Protein AF-A0A645F2K1-F1 (afdb_monomer_lite)

Secondary structure (DSSP, 8-state):
----EE--B--HHHHHHHHHHHHT--TT-----B--EES--SPPPPPP---HHHH-----

Radius of gyration: 18.43 Å; chains: 1; bounding box: 26×44×42 Å

Sequence (60 aa):
MEGFGVSLQHYNEIIEEQVKNQWNIESNWKLIAQMPFGKPTAEPDEKQYIPIEQRVRVFK

pLDDT: mean 93.68, std 7.1, range [50.03, 97.56]

InterPro domains:
  IPR000415 Nitroreductase-like [G3DSA:3.40.109.10] (1-60)
  IPR000415 Nitroreductase-like [SSF55469] (2-59)
  IPR033877 Nitroreductase Frm2/Hbn1-like [PTHR43035] (2-60)

Organism: NCBI:txid1076179

Structure (mmCIF, N/CA/C/O backbone):
data_AF-A0A645F2K1-F1
#
_entry.id   AF-A0A645F2K1-F1
#
loop_
_atom_site.group_PDB
_atom_site.id
_atom_site.type_symbol
_atom_site.label_atom_id
_atom_site.label_alt_id
_atom_site.label_comp_id
_atom_site.label_asym_id
_atom_site.label_entity_id
_atom_site.label_seq_id
_atom_site.pdbx_PDB_ins_code
_atom_site.Cartn_x
_atom_site.Cartn_y
_atom_site.Cartn_z
_atom_site.occupancy
_atom_site.B_iso_or_equiv
_atom_site.auth_seq_id
_atom_site.auth_comp_id
_atom_site.auth_asym_id
_atom_site.auth_atom_id
_atom_site.pdbx_PDB_model_num
ATOM 1 N N . MET A 1 1 ? -9.961 17.078 -15.657 1.00 50.03 1 MET A N 1
ATOM 2 C CA . MET A 1 1 ? -9.213 15.988 -16.316 1.00 50.03 1 MET A CA 1
ATOM 3 C C . MET A 1 1 ? -8.29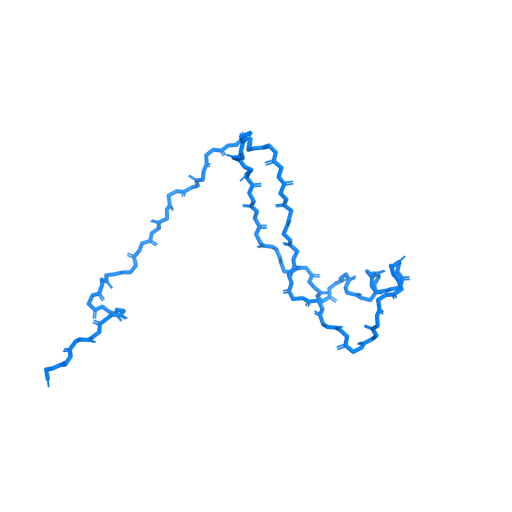3 15.389 -15.278 1.00 50.03 1 MET A C 1
ATOM 5 O O . MET A 1 1 ? -7.512 16.129 -14.692 1.00 50.03 1 MET A O 1
ATOM 9 N N . GLU A 1 2 ? -8.490 14.112 -14.970 1.00 73.06 2 GLU A N 1
ATOM 10 C CA . GLU A 1 2 ? -7.748 13.389 -13.934 1.00 73.06 2 GLU A CA 1
ATOM 11 C C . GLU A 1 2 ? -6.356 12.986 -14.436 1.00 73.06 2 GLU A C 1
ATOM 13 O O . GLU A 1 2 ? -6.167 12.707 -15.618 1.00 73.06 2 GLU A O 1
ATOM 18 N N . GLY A 1 3 ? -5.391 12.995 -13.516 1.00 87.62 3 GLY A N 1
ATOM 19 C CA . GLY A 1 3 ? -3.969 12.732 -13.747 1.00 87.62 3 GLY A CA 1
ATOM 20 C C . GLY A 1 3 ? -3.200 12.825 -12.431 1.00 87.62 3 GLY A C 1
ATOM 21 O O . GLY A 1 3 ? -2.163 13.472 -12.369 1.00 87.62 3 GLY A O 1
ATOM 22 N N . PHE A 1 4 ? -3.777 12.300 -11.346 1.00 93.75 4 PHE A N 1
ATOM 23 C CA . PHE A 1 4 ? -3.177 12.386 -10.018 1.00 93.75 4 PHE A CA 1
ATOM 24 C C . PHE A 1 4 ? -2.038 11.380 -9.862 1.00 93.75 4 PHE A C 1
ATOM 26 O O . PHE A 1 4 ? -2.157 10.221 -10.253 1.00 93.75 4 PHE A O 1
ATOM 33 N N . GLY A 1 5 ? -0.952 11.835 -9.244 1.00 94.75 5 GLY A N 1
ATOM 34 C CA . GLY A 1 5 ? 0.107 10.973 -8.745 1.00 94.75 5 GLY A CA 1
ATOM 35 C C . GLY A 1 5 ? -0.346 10.356 -7.430 1.00 94.75 5 GLY A C 1
ATOM 36 O O . GLY A 1 5 ? -1.019 11.015 -6.633 1.00 94.75 5 GLY A O 1
ATOM 37 N N . VAL A 1 6 ? 0.003 9.090 -7.217 1.00 95.69 6 VAL A N 1
ATOM 38 C CA . VAL A 1 6 ? -0.437 8.307 -6.060 1.00 95.69 6 VAL A CA 1
ATOM 39 C C . VAL A 1 6 ? 0.697 7.404 -5.594 1.00 95.69 6 VAL A C 1
ATOM 41 O O . VAL A 1 6 ? 1.474 6.905 -6.405 1.00 95.69 6 VAL A O 1
ATOM 44 N N . SER A 1 7 ? 0.756 7.142 -4.291 1.00 95.56 7 SER A N 1
ATOM 45 C CA . SER A 1 7 ? 1.522 6.021 -3.741 1.00 95.56 7 SER A CA 1
ATOM 46 C C . SER A 1 7 ? 0.680 5.252 -2.725 1.00 95.56 7 SER A C 1
ATOM 48 O O . SER A 1 7 ? -0.282 5.794 -2.185 1.00 95.56 7 SER A O 1
ATOM 50 N N . LEU A 1 8 ? 1.018 3.985 -2.479 1.00 96.94 8 LEU A N 1
ATOM 51 C CA . LEU A 1 8 ? 0.359 3.154 -1.473 1.00 96.94 8 LEU A CA 1
ATOM 52 C C . LEU A 1 8 ? 1.331 2.894 -0.322 1.00 96.94 8 LEU A C 1
ATOM 54 O O . LEU A 1 8 ? 2.368 2.265 -0.520 1.00 96.94 8 LEU A O 1
ATOM 58 N N . GLN A 1 9 ? 0.991 3.385 0.864 1.00 97.00 9 GLN A N 1
ATOM 59 C CA . GLN A 1 9 ? 1.808 3.304 2.073 1.00 97.00 9 GLN A CA 1
ATOM 60 C C . GLN A 1 9 ? 1.167 2.359 3.098 1.00 97.00 9 GLN A C 1
ATOM 62 O O . GLN A 1 9 ? -0.050 2.172 3.098 1.00 97.00 9 GLN A O 1
ATOM 67 N N . HIS A 1 10 ? 1.986 1.772 3.973 1.00 96.12 10 HIS A N 1
ATOM 68 C CA . HIS A 1 10 ? 1.551 0.807 4.989 1.00 96.12 10 HIS A CA 1
ATOM 69 C C . HIS A 1 10 ? 2.083 1.188 6.384 1.00 96.12 10 HIS A C 1
ATOM 71 O O . HIS A 1 10 ? 2.832 0.438 7.000 1.00 96.12 10 HIS A O 1
ATOM 77 N N . TYR A 1 11 ? 1.703 2.360 6.901 1.00 94.25 11 TYR A N 1
ATOM 78 C CA . TYR A 1 11 ? 2.056 2.826 8.258 1.00 94.25 11 TYR A CA 1
ATOM 79 C C . TYR A 1 11 ? 1.166 2.250 9.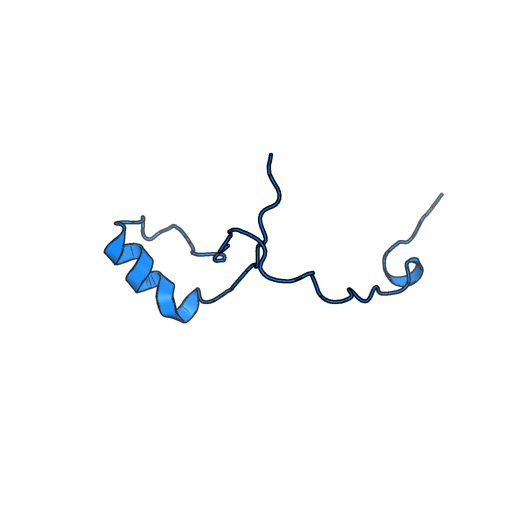372 1.00 94.25 11 TYR A C 1
ATOM 81 O O . TYR A 1 11 ? 1.195 2.724 10.507 1.00 94.25 11 TYR A O 1
ATOM 89 N N . ASN A 1 12 ? 0.342 1.253 9.050 1.00 87.69 12 ASN A N 1
ATOM 90 C CA . ASN A 1 12 ? -0.853 0.893 9.808 1.00 87.69 12 ASN A CA 1
ATOM 91 C C . ASN A 1 12 ? -0.558 0.616 11.285 1.00 87.69 12 ASN A C 1
ATOM 93 O O . ASN A 1 12 ? -1.206 1.200 12.143 1.00 87.69 12 ASN A O 1
ATOM 97 N N . GLU A 1 13 ? 0.455 -0.201 11.577 1.00 82.56 13 GLU A N 1
ATOM 98 C CA . GLU A 1 13 ? 0.779 -0.640 12.943 1.00 82.56 13 GLU A CA 1
ATOM 99 C C . GLU A 1 13 ? 1.124 0.518 13.889 1.00 82.56 13 GLU A C 1
ATOM 101 O O . GLU A 1 13 ? 0.927 0.409 15.095 1.00 82.56 13 GLU A O 1
ATOM 106 N N . ILE A 1 14 ? 1.613 1.635 13.348 1.00 91.75 14 ILE A N 1
ATOM 107 C CA . ILE A 1 14 ? 2.085 2.775 14.138 1.00 91.75 14 ILE A CA 1
ATOM 108 C C . ILE A 1 14 ? 0.966 3.806 14.343 1.00 91.75 14 ILE A C 1
ATOM 110 O O . ILE A 1 14 ? 0.941 4.487 15.367 1.00 91.75 14 ILE A O 1
ATOM 114 N N . ILE A 1 15 ? 0.038 3.937 13.385 1.00 94.56 15 ILE A N 1
ATOM 115 C CA . ILE A 1 15 ? -0.952 5.030 13.371 1.00 94.56 15 ILE A CA 1
ATOM 116 C C . ILE A 1 15 ? -2.398 4.575 13.588 1.00 94.56 15 ILE A C 1
ATOM 118 O O . ILE A 1 15 ? -3.260 5.420 13.807 1.00 94.56 15 ILE A O 1
ATOM 122 N N . GLU A 1 16 ? -2.700 3.277 13.509 1.00 94.88 16 GLU A N 1
ATOM 123 C CA . GLU A 1 16 ? -4.079 2.773 13.477 1.00 94.88 16 GLU A CA 1
ATOM 124 C C . GLU A 1 16 ? -4.903 3.193 14.697 1.00 94.88 16 GLU A C 1
ATOM 126 O O . GLU A 1 16 ? -6.025 3.667 14.528 1.00 94.88 16 GLU A O 1
ATOM 131 N N . GLU A 1 17 ? -4.356 3.081 15.909 1.00 94.38 17 GLU A N 1
ATOM 132 C CA . GLU A 1 17 ? -5.065 3.485 17.128 1.00 94.38 17 GLU A CA 1
ATOM 133 C C . GLU A 1 17 ? -5.362 4.992 17.132 1.00 94.38 17 GLU A C 1
ATOM 135 O O . GLU A 1 17 ? -6.487 5.414 17.397 1.00 94.38 17 GLU A O 1
ATOM 140 N N . GLN A 1 18 ? -4.374 5.811 16.763 1.00 95.88 18 GLN A N 1
ATOM 141 C CA . GLN A 1 18 ? -4.521 7.267 16.704 1.00 95.88 18 GLN A CA 1
ATOM 142 C C . GLN A 1 18 ? -5.556 7.682 15.657 1.00 95.88 18 GLN A C 1
ATOM 144 O O . GLN A 1 18 ? -6.409 8.520 15.934 1.00 95.88 18 GLN A O 1
ATOM 149 N N . VAL A 1 19 ? -5.519 7.060 14.475 1.00 96.31 19 VAL A N 1
ATOM 150 C CA . VAL A 1 19 ? -6.488 7.267 13.391 1.00 96.31 19 VAL A CA 1
ATOM 151 C C . VAL A 1 19 ? -7.894 6.888 13.867 1.00 96.31 19 VAL A C 1
ATOM 153 O O . VAL A 1 19 ? -8.832 7.676 13.742 1.00 96.31 19 VAL A O 1
ATOM 156 N N . LYS A 1 20 ? -8.053 5.709 14.474 1.00 96.19 20 LYS A N 1
ATOM 157 C CA . LYS A 1 20 ? -9.354 5.255 14.977 1.00 96.19 20 LYS A CA 1
ATOM 158 C C . LYS A 1 20 ? -9.937 6.206 16.012 1.00 96.19 20 LYS A C 1
ATOM 160 O O . LYS A 1 20 ? -11.096 6.591 15.881 1.00 96.19 20 LYS A O 1
ATOM 165 N N . ASN A 1 21 ? -9.125 6.635 16.974 1.00 96.62 21 ASN A N 1
ATOM 166 C CA . ASN A 1 21 ? -9.544 7.556 18.027 1.00 96.62 21 ASN A CA 1
ATOM 167 C C . ASN A 1 21 ? -9.877 8.950 17.472 1.00 96.62 21 ASN A C 1
ATOM 169 O O . ASN A 1 21 ? -10.895 9.530 17.837 1.00 96.62 21 ASN A O 1
ATOM 173 N N . GLN A 1 22 ? -9.053 9.479 16.564 1.00 97.56 22 GLN A N 1
ATOM 174 C CA . GLN A 1 22 ? -9.222 10.824 16.005 1.00 97.56 22 GLN A CA 1
ATOM 175 C C . GLN A 1 22 ? -10.498 10.962 15.167 1.00 97.56 22 GLN A C 1
ATOM 177 O O . GLN A 1 22 ? -11.138 12.015 15.182 1.00 97.56 22 GLN A O 1
ATOM 182 N N . TRP A 1 23 ? -10.850 9.917 14.416 1.00 97.56 23 TRP A N 1
ATOM 183 C CA . TRP A 1 23 ? -11.985 9.932 13.489 1.00 97.56 23 TRP A CA 1
ATOM 184 C C . TRP A 1 23 ? -13.172 9.079 13.948 1.00 97.56 23 TRP A C 1
ATOM 186 O O . TRP A 1 23 ? -14.123 8.923 13.187 1.00 97.56 23 TRP A O 1
ATOM 196 N N . ASN A 1 24 ? -13.155 8.574 15.186 1.00 97.31 24 ASN A N 1
ATOM 197 C CA . ASN A 1 24 ? -14.199 7.718 15.760 1.00 97.31 24 ASN A CA 1
ATOM 198 C C . ASN A 1 24 ? -14.542 6.506 14.871 1.00 97.31 24 ASN A C 1
ATOM 200 O O . ASN A 1 24 ? -15.711 6.192 14.647 1.00 97.31 24 ASN A O 1
ATOM 204 N N . ILE A 1 25 ? -13.518 5.843 14.331 1.00 97.00 25 ILE A N 1
ATOM 205 C CA . ILE A 1 25 ? -13.688 4.652 13.488 1.00 97.00 25 ILE A CA 1
ATOM 206 C C . ILE A 1 25 ? -13.964 3.443 14.386 1.00 97.00 25 ILE A C 1
ATOM 208 O O . ILE A 1 25 ? -13.335 3.275 15.432 1.00 97.00 25 ILE A O 1
ATOM 212 N N . GLU A 1 26 ? -14.882 2.576 13.960 1.00 97.12 26 GLU A N 1
ATOM 213 C CA . GLU A 1 26 ? -15.229 1.361 14.696 1.00 97.12 26 GLU A CA 1
ATOM 214 C C . GLU A 1 26 ? -14.007 0.444 14.906 1.00 97.12 26 GLU A C 1
ATOM 216 O O . GLU A 1 26 ? -13.160 0.257 14.027 1.00 97.12 26 GLU A O 1
ATOM 221 N N . SER A 1 27 ? -13.912 -0.170 16.087 1.00 92.50 27 SER A N 1
ATOM 222 C CA . SER A 1 27 ? -12.732 -0.945 16.493 1.00 92.50 27 SER A CA 1
ATOM 223 C C . SER A 1 27 ? -12.509 -2.220 15.673 1.00 92.50 27 SER A C 1
ATOM 225 O O . SER A 1 27 ? -11.367 -2.665 15.536 1.00 92.50 27 SER A O 1
ATOM 227 N N . ASN A 1 28 ? -13.575 -2.782 15.100 1.00 95.44 28 ASN A N 1
ATOM 228 C CA . ASN A 1 28 ? -13.565 -3.948 14.212 1.00 95.44 28 ASN A CA 1
ATOM 229 C C . ASN A 1 28 ? -13.005 -3.645 12.812 1.00 95.44 28 ASN A C 1
ATOM 231 O O . ASN A 1 28 ? -12.699 -4.583 12.075 1.00 95.44 28 ASN A O 1
ATOM 235 N N . TRP A 1 29 ? -12.863 -2.376 12.425 1.00 96.44 29 TRP A N 1
ATOM 236 C CA . TRP A 1 29 ? -12.264 -2.025 11.140 1.00 96.44 29 TRP A CA 1
ATOM 237 C C . TRP A 1 29 ? -10.751 -2.147 11.237 1.00 96.44 29 TRP A C 1
ATOM 239 O O . TRP A 1 29 ? -10.155 -1.727 12.223 1.00 96.44 29 TRP A O 1
ATOM 249 N N . LYS A 1 30 ? -10.110 -2.700 10.210 1.00 94.69 30 LYS A N 1
ATOM 250 C CA . LYS A 1 30 ? -8.651 -2.801 10.136 1.00 94.69 30 LYS A CA 1
ATOM 251 C C . LYS A 1 30 ? -8.125 -1.773 9.145 1.00 94.69 30 LYS A C 1
ATOM 253 O O . LYS A 1 30 ? -8.573 -1.746 7.999 1.00 94.69 30 LYS A O 1
ATOM 258 N N . LEU A 1 31 ? -7.157 -0.958 9.556 1.00 96.00 31 LEU A N 1
ATOM 259 C CA . LEU A 1 31 ? -6.446 -0.088 8.621 1.00 96.00 31 LEU A CA 1
ATOM 260 C C . LEU A 1 31 ? -5.573 -0.974 7.716 1.00 96.00 31 LEU A C 1
ATOM 262 O O . LEU A 1 31 ? -4.761 -1.745 8.222 1.00 96.00 31 LEU A O 1
ATOM 266 N N . ILE A 1 32 ? -5.774 -0.917 6.390 1.00 95.94 32 ILE A N 1
ATOM 267 C CA . ILE A 1 32 ? -5.073 -1.782 5.413 1.00 95.94 32 ILE A CA 1
ATOM 268 C C . ILE A 1 32 ? -3.926 -1.060 4.708 1.00 95.94 32 ILE A C 1
ATOM 270 O O . ILE A 1 32 ? -2.868 -1.655 4.519 1.00 95.94 32 ILE A O 1
ATOM 274 N N . ALA A 1 33 ? -4.107 0.207 4.354 1.00 97.00 33 ALA A N 1
ATOM 275 C CA . ALA A 1 33 ? -3.084 1.033 3.729 1.00 97.00 33 ALA A CA 1
ATOM 276 C C . ALA A 1 33 ? -3.512 2.506 3.770 1.00 97.00 33 ALA A C 1
ATOM 278 O O . ALA A 1 33 ? -4.656 2.824 4.105 1.00 97.00 33 ALA A O 1
ATOM 279 N N . GLN A 1 34 ? -2.605 3.402 3.390 1.00 97.38 34 GLN A N 1
ATOM 280 C CA . GLN A 1 34 ? -2.877 4.818 3.159 1.00 97.38 34 GLN A CA 1
ATOM 281 C C . GLN A 1 34 ? -2.517 5.151 1.713 1.00 97.38 34 GLN A C 1
ATOM 283 O O . GLN A 1 34 ? -1.437 4.798 1.242 1.00 97.38 34 GLN A O 1
ATOM 288 N N . MET A 1 35 ? -3.415 5.835 1.007 1.00 97.19 35 MET A N 1
ATOM 289 C CA . MET A 1 35 ? -3.233 6.199 -0.398 1.00 97.19 35 MET A CA 1
ATOM 290 C C . MET A 1 35 ? -3.190 7.727 -0.545 1.00 97.19 35 MET A C 1
ATOM 292 O O . MET A 1 35 ? -4.207 8.335 -0.882 1.00 97.19 35 MET A O 1
ATOM 296 N N . PRO A 1 36 ? -2.054 8.385 -0.243 1.00 96.06 36 PRO A N 1
ATOM 297 C CA . PRO A 1 36 ? -1.889 9.799 -0.550 1.00 96.06 36 PRO A CA 1
ATOM 298 C C . PRO A 1 36 ? -1.898 10.014 -2.069 1.00 96.06 36 PRO A C 1
ATOM 300 O O . PRO A 1 36 ? -1.179 9.337 -2.809 1.00 96.06 36 PRO A O 1
ATOM 303 N N . PHE A 1 37 ? -2.698 10.979 -2.523 1.00 96.06 37 PHE A N 1
ATOM 304 C CA . PHE A 1 37 ? -2.820 11.359 -3.928 1.00 96.06 37 PHE A CA 1
ATOM 305 C C . PHE A 1 37 ? -2.799 12.880 -4.098 1.00 96.06 37 PHE A C 1
ATOM 307 O O . PHE A 1 37 ? -3.154 13.626 -3.185 1.00 96.06 37 PHE A O 1
ATOM 314 N N . GLY A 1 38 ? -2.387 13.350 -5.274 1.00 95.25 38 GLY A N 1
ATOM 315 C CA . GLY A 1 38 ? -2.327 14.779 -5.571 1.00 95.25 38 GLY A CA 1
ATOM 316 C C . GLY A 1 38 ? -1.743 15.080 -6.944 1.00 95.25 38 GLY A C 1
ATOM 317 O O . GLY A 1 38 ? -1.573 14.187 -7.775 1.00 95.25 38 GLY A O 1
ATOM 318 N N . LYS A 1 39 ? -1.457 16.358 -7.214 1.00 95.06 39 LYS A N 1
ATOM 319 C CA . LYS A 1 39 ? -0.802 16.766 -8.465 1.00 95.06 39 LYS A CA 1
ATOM 320 C C . LYS A 1 39 ? 0.557 16.047 -8.578 1.00 95.06 39 LYS A C 1
ATOM 322 O O . LYS A 1 39 ? 1.353 16.195 -7.651 1.00 95.06 39 LYS A O 1
ATOM 327 N N . PRO A 1 40 ? 0.844 15.308 -9.668 1.00 94.38 40 PRO A N 1
ATOM 328 C CA . PRO A 1 40 ? 2.146 14.681 -9.860 1.00 94.38 40 PRO A CA 1
ATOM 329 C C . PRO A 1 40 ? 3.257 15.727 -9.823 1.00 94.38 40 PRO A C 1
ATOM 331 O O . PRO A 1 40 ? 3.132 16.800 -10.420 1.00 94.38 40 PRO A O 1
ATOM 334 N N . THR A 1 41 ? 4.337 15.413 -9.120 1.00 94.44 41 THR A N 1
ATOM 335 C CA . THR A 1 41 ? 5.527 16.268 -9.021 1.00 94.44 41 THR A CA 1
ATOM 336 C C . THR A 1 41 ? 6.732 15.686 -9.755 1.00 94.44 41 THR A C 1
ATOM 338 O O . THR A 1 41 ? 7.711 16.398 -9.957 1.00 94.44 41 THR A O 1
ATOM 341 N N . ALA A 1 42 ? 6.651 14.419 -10.166 1.00 92.88 42 ALA A N 1
ATOM 342 C CA . ALA A 1 42 ? 7.660 13.691 -10.919 1.00 92.88 42 ALA A CA 1
ATOM 343 C C . ALA A 1 42 ? 7.001 12.551 -11.714 1.00 92.88 42 ALA A C 1
ATOM 345 O O . ALA A 1 42 ? 5.870 12.153 -11.413 1.00 92.88 42 ALA A O 1
ATOM 346 N N . GLU A 1 43 ? 7.724 12.033 -12.704 1.00 94.19 43 GLU A N 1
ATOM 347 C CA . GLU A 1 43 ? 7.354 10.807 -13.414 1.00 94.19 43 GLU A CA 1
ATOM 348 C C . GLU A 1 43 ? 7.620 9.566 -12.539 1.00 94.19 43 GLU A C 1
ATOM 350 O O . GLU A 1 43 ? 8.515 9.607 -11.689 1.00 94.19 43 GLU A O 1
ATOM 355 N N . PRO A 1 44 ? 6.870 8.462 -12.717 1.00 93.38 44 PRO A N 1
ATOM 356 C CA . PRO A 1 44 ? 7.157 7.203 -12.040 1.00 93.38 44 PRO A CA 1
ATOM 357 C C . PRO A 1 44 ? 8.509 6.619 -12.459 1.00 93.38 44 PRO A C 1
ATOM 359 O O . PRO A 1 44 ? 8.893 6.694 -13.627 1.00 93.38 44 PRO A O 1
ATOM 362 N N . ASP A 1 45 ? 9.176 5.951 -11.523 1.00 94.38 45 ASP A N 1
ATOM 363 C CA . ASP A 1 45 ? 10.388 5.190 -11.819 1.00 94.38 45 ASP A CA 1
ATOM 364 C C . ASP A 1 45 ? 10.110 4.010 -12.767 1.00 94.38 45 ASP A C 1
ATOM 366 O O . ASP A 1 45 ? 8.989 3.491 -12.867 1.00 94.38 45 ASP A O 1
ATOM 370 N N . GLU A 1 46 ? 11.159 3.536 -13.442 1.00 96.44 46 GLU A N 1
ATOM 371 C CA . GLU A 1 46 ? 11.068 2.355 -14.297 1.00 96.44 46 GLU A CA 1
ATOM 372 C C . GLU A 1 46 ? 10.635 1.114 -13.503 1.00 96.44 46 GLU A C 1
ATOM 374 O O . GLU A 1 46 ? 11.248 0.712 -12.511 1.00 96.44 46 GLU A O 1
ATOM 379 N N . LYS A 1 47 ? 9.586 0.444 -13.988 1.00 96.06 47 LYS A N 1
ATOM 380 C CA . LYS A 1 47 ? 9.109 -0.812 -13.412 1.00 96.06 47 LYS A CA 1
ATOM 381 C C . LYS A 1 47 ? 9.770 -2.002 -14.094 1.00 96.06 47 LYS A C 1
ATOM 383 O O . LYS A 1 47 ? 9.574 -2.237 -15.284 1.00 96.06 47 LYS A O 1
ATOM 388 N N . GLN A 1 48 ? 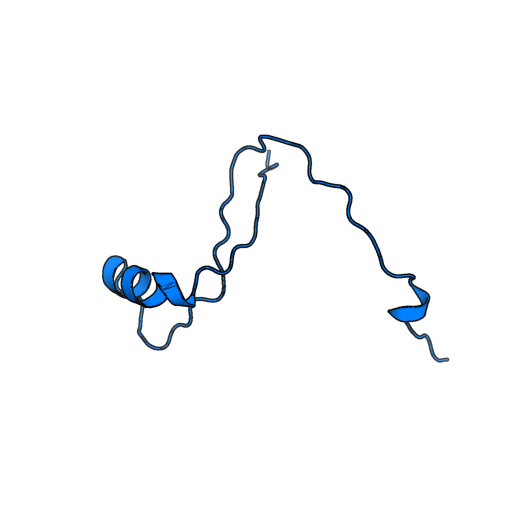10.473 -2.810 -13.312 1.00 95.88 48 GLN A N 1
ATOM 389 C CA . GLN A 1 48 ? 11.002 -4.091 -13.774 1.00 95.88 48 GLN A CA 1
ATOM 390 C C . GLN A 1 48 ? 9.911 -5.170 -13.778 1.00 95.88 48 GLN A C 1
ATOM 392 O O . GLN A 1 48 ? 9.029 -5.201 -12.915 1.00 95.88 48 GLN A O 1
ATOM 397 N N . TY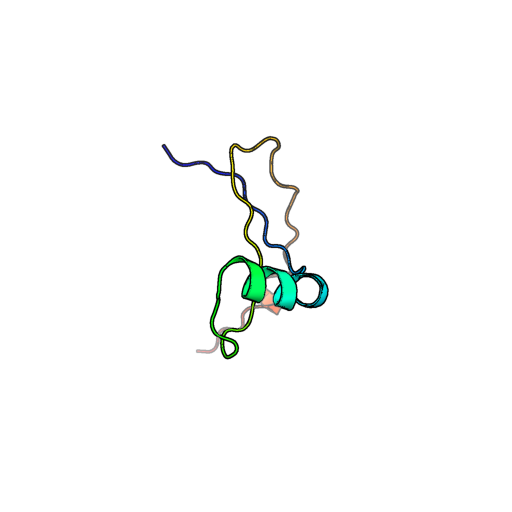R A 1 49 ? 9.982 -6.084 -14.747 1.00 95.38 49 TYR A N 1
ATOM 398 C CA . TYR A 1 49 ? 9.021 -7.173 -14.906 1.00 95.38 49 TYR A CA 1
ATOM 399 C C . TYR A 1 49 ? 9.729 -8.525 -14.929 1.00 95.38 49 TYR A C 1
ATOM 401 O O . TYR A 1 49 ? 10.702 -8.722 -15.650 1.00 95.38 49 TYR A O 1
ATOM 409 N N . ILE A 1 50 ? 9.184 -9.482 -14.179 1.00 96.06 50 ILE A N 1
ATOM 410 C CA . ILE A 1 50 ? 9.586 -10.891 -14.262 1.00 96.06 50 ILE A CA 1
ATOM 411 C C . ILE A 1 50 ? 9.132 -11.455 -15.628 1.00 96.06 50 ILE A C 1
ATOM 413 O O . ILE A 1 50 ? 8.014 -11.118 -16.054 1.00 96.06 50 ILE A O 1
ATOM 417 N N . PRO A 1 51 ? 9.927 -12.320 -16.298 1.00 97.06 51 PRO A N 1
ATOM 418 C CA . PRO A 1 51 ? 9.536 -12.967 -17.554 1.00 97.06 51 PRO A CA 1
ATOM 419 C C . PRO A 1 51 ? 8.140 -13.603 -17.496 1.00 97.06 51 PRO A C 1
ATOM 421 O O . PRO A 1 51 ? 7.703 -14.092 -16.447 1.00 97.06 51 PRO A O 1
ATOM 424 N N . ILE A 1 52 ? 7.408 -13.564 -18.610 1.00 96.00 52 ILE A N 1
ATOM 425 C CA . ILE A 1 52 ? 5.995 -13.970 -18.651 1.00 96.00 52 ILE A CA 1
ATOM 426 C C . ILE A 1 52 ? 5.826 -15.474 -18.425 1.00 96.00 52 ILE A C 1
ATOM 428 O O . ILE A 1 52 ? 4.897 -15.892 -17.737 1.00 96.00 52 ILE A O 1
ATOM 432 N N . GLU A 1 53 ? 6.775 -16.272 -18.903 1.00 95.44 53 GLU A N 1
ATOM 433 C CA . GLU A 1 53 ? 6.806 -17.732 -18.793 1.00 95.44 53 GLU A CA 1
ATOM 434 C C . GLU A 1 53 ? 6.897 -18.195 -17.330 1.00 95.44 53 GLU A C 1
ATOM 436 O O . GLU A 1 53 ? 6.492 -19.306 -16.994 1.00 95.44 53 GLU A O 1
ATOM 441 N N . GLN A 1 54 ? 7.405 -17.336 -16.437 1.00 96.50 54 GLN A N 1
ATOM 442 C CA . GLN A 1 54 ? 7.462 -17.612 -14.998 1.00 96.50 54 GLN A CA 1
ATOM 443 C C . GLN A 1 54 ? 6.148 -17.292 -14.277 1.00 96.50 54 GLN A C 1
ATOM 445 O O . GLN A 1 54 ? 5.919 -17.788 -13.176 1.00 96.50 54 GLN A O 1
ATOM 450 N N . ARG A 1 55 ? 5.289 -16.455 -14.869 1.00 96.31 55 ARG A N 1
ATOM 451 C CA . ARG A 1 55 ? 4.052 -15.961 -14.241 1.00 96.31 55 ARG A CA 1
ATOM 452 C C . ARG A 1 55 ? 2.784 -16.541 -14.858 1.00 96.31 55 ARG A C 1
ATOM 454 O O . ARG A 1 55 ? 1.735 -16.489 -14.225 1.00 96.31 55 ARG A O 1
ATOM 461 N N . VAL A 1 56 ? 2.867 -17.091 -16.068 1.00 96.56 56 VAL A N 1
ATOM 462 C CA . VAL A 1 56 ? 1.721 -17.613 -16.816 1.00 96.56 56 VAL A CA 1
ATOM 463 C C . VAL A 1 56 ? 2.039 -19.002 -17.354 1.00 96.56 56 VAL A C 1
ATOM 465 O O . VAL A 1 56 ? 3.070 -19.218 -17.984 1.00 96.56 56 VAL A O 1
ATOM 468 N N . ARG A 1 57 ? 1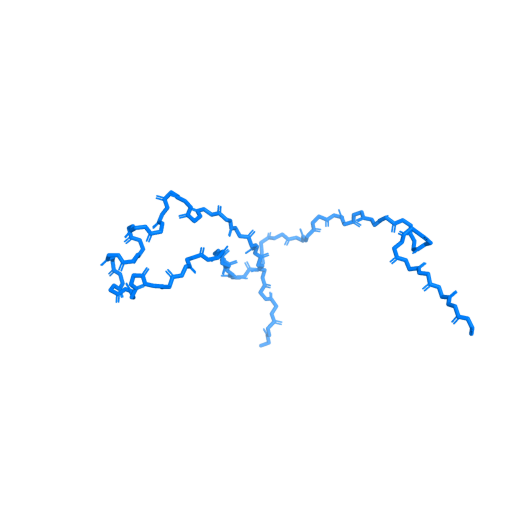.119 -19.946 -17.137 1.00 93.94 57 ARG A N 1
ATOM 469 C CA . ARG A 1 57 ? 1.132 -21.273 -17.764 1.00 93.94 57 ARG A CA 1
ATOM 470 C C . ARG A 1 57 ? -0.186 -21.483 -18.494 1.00 93.94 57 ARG A C 1
ATOM 472 O O . ARG A 1 57 ? -1.241 -21.203 -17.933 1.00 93.94 57 ARG A O 1
ATOM 479 N N . VAL A 1 58 ? -0.116 -21.974 -19.726 1.00 95.31 58 VAL A N 1
ATOM 480 C CA . VAL A 1 58 ? -1.288 -22.259 -20.561 1.00 95.31 58 VAL A CA 1
ATOM 481 C C . VAL A 1 58 ? -1.360 -23.762 -20.794 1.00 95.31 58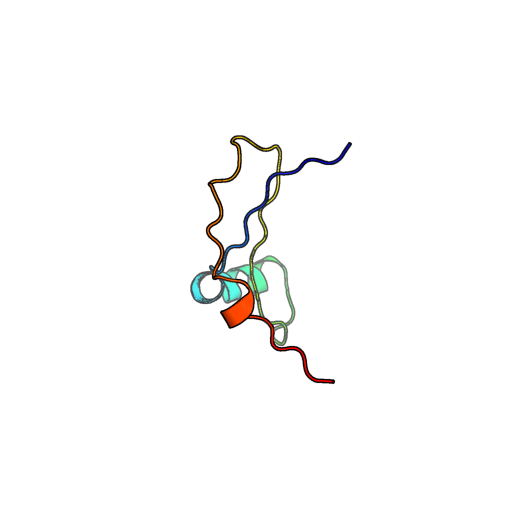 VAL A C 1
ATOM 483 O O . VAL A 1 58 ? -0.363 -24.380 -21.162 1.00 95.31 58 VAL A O 1
ATOM 486 N N . PHE A 1 59 ? -2.540 -24.337 -20.584 1.00 94.12 59 PHE A N 1
ATOM 487 C CA . PHE A 1 59 ? -2.835 -25.747 -20.825 1.00 94.12 59 PHE A CA 1
ATOM 488 C C . PHE A 1 59 ? -3.986 -25.837 -21.833 1.00 94.12 59 PHE A C 1
ATOM 490 O O . PHE A 1 59 ? -4.848 -24.958 -21.847 1.00 94.12 59 PHE A O 1
ATOM 497 N N . LYS A 1 60 ? -3.951 -26.852 -22.702 1.00 79.06 60 LYS A N 1
ATOM 498 C CA . LYS A 1 60 ? -4.954 -27.088 -23.748 1.00 79.06 60 LYS A CA 1
ATOM 499 C C . LYS A 1 60 ? -6.058 -28.010 -23.249 1.00 79.06 60 LYS A C 1
ATOM 501 O O . LYS A 1 60 ? -5.711 -28.964 -22.520 1.00 79.06 60 LYS A O 1
#

Foldseek 3Di:
DDDKDKDKADPQVPCVVVVCVVVVPDPPDGDGIDIDIDHDPDDDDDDDDDDPVVVDDDDD